Protein AF-A0A3C0HLB2-F1 (afdb_monomer_lite)

Sequence (58 aa):
VIITDFGVNLRGAAFYEDRYLKTERGWKITHTGYSRTFEEMHPATSIEGLHLKMGEFS

Radius of gyration: 17.03 Å; chains: 1; bounding box: 36×28×40 Å

Secondary structure (DSSP, 8-state):
-EEGGGTEEEEEEEEEEEEEEEETTEEEEEEEEEEEEEEEEEEGGGSTT----PPPP-

Foldseek 3Di:
DQDVVQQKDKDFDWDKDWDWDQDPVGIDTPDIDIDTPDMDMDRNVVDPPDDDDDDDDD

Structure (mmCIF, N/CA/C/O backbone):
data_AF-A0A3C0HLB2-F1
#
_entry.id   AF-A0A3C0HLB2-F1
#
loop_
_atom_site.group_PDB
_atom_site.id
_atom_site.type_symbol
_atom_site.label_atom_id
_atom_site.label_alt_id
_atom_site.label_comp_id
_atom_site.label_asym_id
_atom_site.label_entity_id
_atom_site.label_seq_id
_atom_site.pdbx_PDB_ins_code
_atom_site.Cartn_x
_atom_site.Cartn_y
_atom_site.Cartn_z
_atom_site.occupancy
_atom_site.B_iso_or_equiv
_atom_site.auth_seq_id
_atom_site.auth_comp_id
_atom_site.auth_asym_id
_atom_site.auth_atom_id
_atom_site.pdbx_PDB_model_num
ATOM 1 N N . VAL A 1 1 ? 3.400 -3.344 -5.356 1.00 93.00 1 VAL A N 1
ATOM 2 C CA . VAL A 1 1 ? 3.075 -4.769 -5.135 1.00 93.00 1 VAL A CA 1
ATOM 3 C C . VAL A 1 1 ? 3.898 -5.591 -6.104 1.00 93.00 1 VAL A C 1
ATOM 5 O O . VAL A 1 1 ? 3.961 -5.230 -7.273 1.00 93.00 1 VAL A O 1
ATOM 8 N N . ILE A 1 2 ? 4.551 -6.640 -5.615 1.00 92.75 2 ILE A N 1
ATOM 9 C CA . ILE A 1 2 ? 5.290 -7.590 -6.449 1.00 92.75 2 ILE A CA 1
ATOM 10 C C . ILE A 1 2 ? 4.407 -8.824 -6.574 1.00 92.75 2 ILE A C 1
ATOM 12 O O . ILE A 1 2 ? 4.025 -9.395 -5.555 1.00 92.75 2 ILE A O 1
ATOM 16 N N . ILE A 1 3 ? 4.049 -9.193 -7.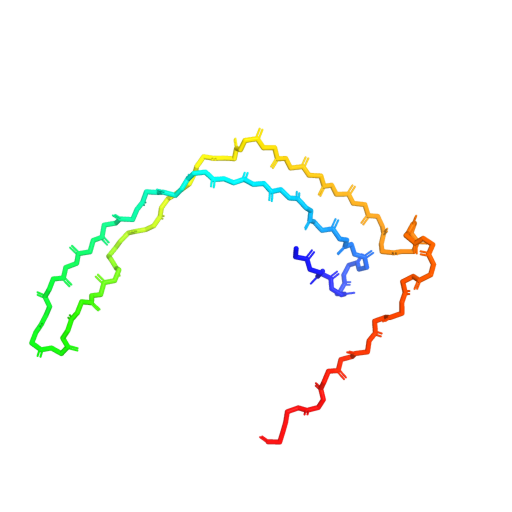798 1.00 93.62 3 ILE A N 1
ATOM 17 C CA . ILE A 1 3 ? 3.159 -10.318 -8.073 1.00 93.62 3 ILE A CA 1
ATOM 18 C C . ILE A 1 3 ? 3.998 -11.398 -8.752 1.00 93.62 3 ILE A C 1
ATOM 20 O O . ILE A 1 3 ? 4.114 -11.441 -9.978 1.00 93.62 3 ILE A O 1
ATOM 24 N N . THR A 1 4 ? 4.654 -12.224 -7.935 1.00 91.00 4 THR A N 1
ATOM 25 C CA . THR A 1 4 ? 5.674 -13.187 -8.381 1.00 91.00 4 THR A CA 1
ATOM 26 C C . THR A 1 4 ? 5.125 -14.232 -9.341 1.00 91.00 4 THR A C 1
ATOM 28 O O . THR A 1 4 ? 5.796 -14.544 -10.318 1.00 91.00 4 THR A O 1
ATOM 31 N N . ASP A 1 5 ? 3.890 -14.689 -9.128 1.00 92.62 5 ASP A N 1
ATOM 32 C CA . ASP A 1 5 ? 3.247 -15.728 -9.947 1.00 92.62 5 ASP A CA 1
ATOM 33 C C . ASP A 1 5 ? 3.063 -15.306 -11.411 1.00 92.62 5 ASP A C 1
ATOM 35 O O . ASP A 1 5 ? 3.017 -16.146 -12.305 1.00 92.62 5 ASP A O 1
ATOM 39 N N . PHE A 1 6 ? 3.006 -13.995 -11.663 1.00 91.50 6 PHE A N 1
ATOM 40 C CA . PHE A 1 6 ? 2.888 -13.423 -13.004 1.00 91.50 6 PHE A CA 1
ATOM 41 C C . PHE A 1 6 ? 4.148 -12.669 -13.444 1.00 91.50 6 PHE A C 1
ATOM 43 O O . PHE A 1 6 ? 4.189 -12.148 -14.554 1.00 91.50 6 PHE A O 1
ATOM 50 N N . GLY A 1 7 ? 5.177 -12.591 -12.593 1.00 92.25 7 GLY A N 1
ATOM 51 C CA . GLY A 1 7 ? 6.407 -11.857 -12.886 1.00 92.25 7 GLY A CA 1
ATOM 52 C C . GLY A 1 7 ? 6.180 -10.365 -13.149 1.00 92.25 7 GLY A C 1
ATOM 53 O O . GLY A 1 7 ? 6.877 -9.790 -13.982 1.00 92.25 7 GLY A O 1
ATOM 54 N N . VAL A 1 8 ? 5.211 -9.733 -12.477 1.00 94.56 8 VAL A N 1
ATOM 55 C CA . VAL A 1 8 ? 4.841 -8.320 -12.685 1.00 94.56 8 VAL A CA 1
ATOM 56 C C . VAL A 1 8 ? 5.061 -7.500 -11.416 1.00 94.56 8 VAL A C 1
ATOM 58 O O . VAL A 1 8 ? 4.784 -7.943 -10.299 1.00 94.56 8 VAL A O 1
ATOM 61 N N . ASN A 1 9 ? 5.512 -6.262 -11.603 1.00 94.44 9 ASN A N 1
ATOM 62 C CA . ASN A 1 9 ? 5.492 -5.213 -10.595 1.00 94.44 9 ASN A CA 1
ATOM 63 C C . ASN A 1 9 ? 4.330 -4.254 -10.865 1.00 94.44 9 ASN A C 1
ATOM 65 O O . ASN A 1 9 ? 4.256 -3.641 -11.929 1.00 94.44 9 ASN A O 1
ATOM 69 N N . LEU A 1 10 ? 3.464 -4.091 -9.865 1.00 95.38 10 LEU A N 1
ATOM 70 C CA . LEU A 1 10 ? 2.403 -3.088 -9.839 1.00 95.38 10 LEU A CA 1
ATOM 71 C C . LEU A 1 10 ? 2.840 -1.919 -8.952 1.00 95.38 10 LEU A C 1
ATOM 73 O O . LEU A 1 10 ? 3.124 -2.110 -7.761 1.00 95.38 10 LEU A O 1
ATOM 77 N N . ARG A 1 11 ? 2.861 -0.704 -9.494 1.00 95.44 11 ARG A N 1
ATOM 78 C CA . ARG A 1 11 ? 3.087 0.539 -8.742 1.00 95.44 11 ARG A CA 1
ATOM 79 C C . ARG A 1 11 ? 1.842 1.409 -8.837 1.00 95.44 11 ARG A C 1
ATOM 81 O O . ARG A 1 11 ? 1.054 1.292 -9.764 1.00 95.44 11 ARG A O 1
ATOM 88 N N . GLY A 1 12 ? 1.635 2.254 -7.843 1.00 96.81 12 GLY A N 1
ATOM 89 C CA . GLY A 1 12 ? 0.468 3.119 -7.810 1.00 96.81 12 GLY A CA 1
ATOM 90 C C . GLY A 1 12 ? 0.344 3.832 -6.482 1.00 96.81 12 GLY A C 1
ATOM 91 O O . GLY A 1 12 ? 1.027 3.497 -5.510 1.00 96.81 12 GLY A O 1
ATOM 92 N N . ALA A 1 13 ? -0.574 4.784 -6.444 1.00 98.12 13 ALA A N 1
ATOM 93 C CA . ALA A 1 13 ? -1.007 5.449 -5.228 1.00 98.12 13 ALA A CA 1
ATOM 94 C C . ALA A 1 13 ? -2.533 5.575 -5.229 1.00 98.12 13 ALA A C 1
ATOM 96 O O . ALA A 1 13 ? -3.192 5.480 -6.269 1.00 98.12 13 ALA A O 1
ATOM 97 N N . ALA A 1 14 ? -3.103 5.719 -4.039 1.00 98.31 14 ALA A N 1
ATOM 98 C CA . ALA A 1 14 ? -4.535 5.865 -3.860 1.00 98.31 14 ALA A CA 1
ATOM 99 C C . ALA A 1 14 ? -4.840 6.655 -2.587 1.00 98.31 14 ALA A C 1
ATOM 101 O O . ALA A 1 14 ? -4.074 6.609 -1.623 1.00 98.31 14 ALA A O 1
ATOM 102 N N . PHE A 1 15 ? -5.981 7.338 -2.590 1.00 98.38 15 PHE A N 1
ATOM 103 C CA . PHE A 1 15 ? -6.598 7.855 -1.375 1.00 98.38 15 PHE A CA 1
ATOM 104 C C . PHE A 1 15 ? -7.596 6.821 -0.865 1.00 98.38 15 PHE A C 1
ATOM 106 O O . PHE A 1 15 ? -8.464 6.384 -1.624 1.00 98.38 15 PHE A O 1
ATOM 113 N N . TYR A 1 16 ? -7.445 6.424 0.395 1.00 97.81 16 TYR A N 1
ATOM 114 C CA . TYR A 1 16 ? -8.305 5.439 1.044 1.00 97.81 16 TYR A CA 1
ATOM 115 C C . TYR A 1 16 ? -9.408 6.124 1.841 1.00 97.81 16 TYR A C 1
ATOM 117 O O . TYR A 1 16 ? -9.184 7.152 2.482 1.00 97.81 16 TYR A O 1
ATOM 125 N N . GLU A 1 17 ? -10.582 5.510 1.825 1.00 98.44 17 GLU A N 1
ATOM 126 C CA . GLU A 1 17 ? -11.696 5.838 2.698 1.00 98.44 17 GLU A CA 1
ATOM 127 C C . GLU A 1 17 ? -12.055 4.589 3.502 1.00 98.44 17 GLU A C 1
ATOM 129 O O . GLU A 1 17 ? -12.624 3.622 2.986 1.00 98.44 17 GLU A O 1
ATOM 134 N N . ASP A 1 18 ? -11.713 4.622 4.787 1.00 98.50 18 ASP A N 1
ATOM 135 C CA . ASP A 1 18 ? -12.002 3.538 5.711 1.00 98.50 18 ASP A CA 1
ATOM 136 C C . ASP A 1 18 ? -13.109 3.944 6.680 1.00 98.50 18 ASP A C 1
ATOM 138 O O . ASP A 1 18 ? -13.116 5.045 7.238 1.00 98.50 18 ASP A O 1
ATOM 142 N N . ARG A 1 19 ? -14.023 3.009 6.944 1.00 98.62 19 ARG A N 1
ATOM 143 C CA . ARG A 1 19 ? -14.992 3.127 8.034 1.00 98.62 19 ARG A CA 1
ATOM 144 C C . ARG A 1 19 ? -14.648 2.142 9.130 1.00 98.62 19 ARG A C 1
ATOM 146 O O . ARG A 1 19 ? -14.369 0.969 8.876 1.00 98.62 19 ARG A O 1
ATOM 153 N N . TYR A 1 20 ? -14.724 2.632 10.359 1.00 98.44 20 TYR A N 1
ATOM 154 C CA . TYR A 1 20 ? -14.360 1.886 11.551 1.00 98.44 20 TYR A CA 1
ATOM 155 C C . TYR A 1 20 ? -15.540 1.795 12.512 1.00 98.44 20 TYR A C 1
ATOM 157 O O . TYR A 1 20 ? -16.310 2.742 12.667 1.00 98.44 20 TYR A O 1
ATOM 165 N N . LEU A 1 21 ? -15.643 0.665 13.208 1.00 98.44 21 LEU A N 1
ATOM 166 C CA . LEU A 1 21 ? -16.553 0.469 14.332 1.00 98.44 21 LEU A CA 1
ATOM 167 C C . LEU A 1 21 ? -15.737 0.168 15.589 1.00 98.44 21 LEU A C 1
ATOM 169 O O . LEU A 1 21 ? -14.827 -0.667 15.568 1.00 98.44 21 LEU A O 1
ATOM 173 N N . LYS A 1 22 ? -16.066 0.837 16.695 1.00 98.31 22 LYS A N 1
ATOM 174 C CA . LYS A 1 22 ? -15.485 0.530 18.003 1.00 98.31 22 LYS A CA 1
ATOM 175 C C . LYS A 1 22 ? -16.227 -0.657 18.611 1.00 98.31 22 LYS A C 1
ATOM 177 O O . LYS A 1 22 ? -17.437 -0.597 18.794 1.00 98.31 22 LYS A O 1
ATOM 182 N N . THR A 1 23 ? -15.496 -1.719 18.929 1.00 97.94 23 THR A N 1
ATOM 183 C CA . THR A 1 23 ? -16.009 -2.909 19.625 1.00 97.94 23 THR A CA 1
ATOM 184 C C . THR A 1 23 ? -15.406 -2.996 21.025 1.00 97.94 23 THR A C 1
ATOM 186 O O . THR A 1 23 ? -14.430 -2.305 21.329 1.00 97.94 23 THR A O 1
ATOM 189 N N . GLU A 1 24 ? -15.918 -3.895 21.863 1.00 98.31 24 GLU A N 1
ATOM 190 C CA . GLU A 1 24 ? -15.326 -4.208 23.176 1.00 98.31 24 GLU A CA 1
ATOM 191 C C . GLU A 1 24 ? -13.865 -4.677 23.072 1.00 98.31 24 GLU A C 1
ATOM 193 O O . GLU A 1 24 ? -13.071 -4.484 23.987 1.00 98.31 24 GLU A O 1
ATOM 198 N N . ARG A 1 25 ? -13.483 -5.247 21.921 1.00 97.44 25 ARG A N 1
ATOM 199 C CA . ARG A 1 25 ? -12.128 -5.741 21.630 1.00 97.44 25 ARG A CA 1
ATOM 200 C C . ARG A 1 25 ? -11.277 -4.732 20.850 1.00 97.44 25 ARG 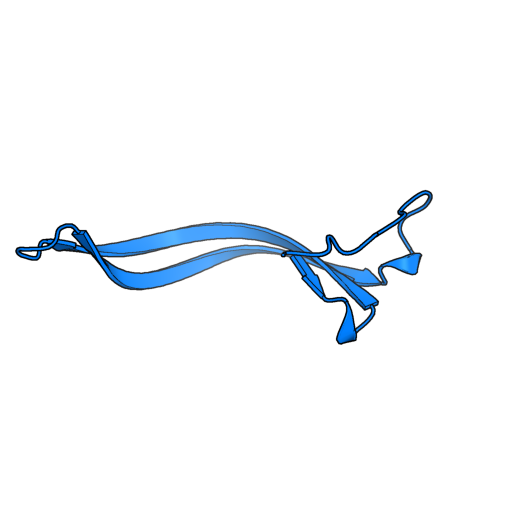A C 1
ATOM 202 O O . ARG A 1 25 ? -10.239 -5.104 20.305 1.00 97.44 25 ARG A O 1
ATOM 209 N N . GLY A 1 26 ? -11.725 -3.479 20.754 1.00 98.31 26 GLY A N 1
ATOM 210 C CA . GLY A 1 26 ? -11.044 -2.396 20.042 1.00 98.31 26 GLY A CA 1
ATOM 211 C C . GLY A 1 26 ? -11.681 -2.031 18.700 1.00 98.31 26 GLY A C 1
ATOM 212 O O . GLY A 1 26 ? -12.773 -2.487 18.352 1.00 98.31 26 GLY A O 1
ATOM 213 N N . TRP A 1 27 ? -11.003 -1.167 17.947 1.00 98.44 27 TRP A N 1
ATOM 214 C CA . TRP A 1 27 ? -11.458 -0.713 16.633 1.00 98.44 27 TRP A CA 1
ATOM 215 C C . TRP A 1 27 ? -11.314 -1.807 15.574 1.00 98.44 27 TRP A C 1
ATOM 217 O O . TRP A 1 27 ? -10.320 -2.534 15.542 1.00 98.44 27 TRP A O 1
ATOM 227 N N . LYS A 1 28 ? -12.313 -1.911 14.697 1.00 98.19 28 LYS A N 1
ATOM 228 C CA . LYS A 1 28 ? -12.320 -2.810 13.540 1.00 98.19 28 LYS A CA 1
ATOM 229 C C . LYS A 1 28 ? -12.711 -2.032 12.290 1.00 98.19 28 LYS A C 1
ATOM 231 O O . LYS A 1 28 ? -13.608 -1.195 12.357 1.00 98.19 28 LYS A O 1
ATOM 236 N N . ILE A 1 29 ? -12.056 -2.325 11.169 1.00 98.06 29 ILE A N 1
ATOM 237 C CA . ILE A 1 29 ? -12.457 -1.823 9.849 1.00 98.06 29 ILE A CA 1
ATOM 238 C C . ILE A 1 29 ? -13.731 -2.568 9.445 1.00 98.06 29 ILE A C 1
ATOM 240 O O . ILE A 1 29 ? -13.755 -3.797 9.459 1.00 98.06 29 ILE A O 1
ATOM 244 N N . THR A 1 30 ? -14.792 -1.837 9.116 1.00 98.19 30 THR A N 1
ATOM 245 C CA . THR A 1 30 ? -16.057 -2.402 8.612 1.00 98.19 30 THR A CA 1
ATOM 246 C C . THR A 1 30 ? -16.211 -2.217 7.112 1.00 98.19 30 THR A C 1
ATOM 248 O O . THR A 1 30 ? -16.948 -2.955 6.464 1.00 98.19 30 THR A O 1
ATOM 251 N N . HIS A 1 31 ? -15.510 -1.236 6.552 1.00 98.38 31 HIS A N 1
ATOM 252 C CA . HIS A 1 31 ? -15.436 -0.996 5.124 1.00 98.38 31 HIS A CA 1
ATOM 253 C C . HIS A 1 31 ? -14.105 -0.332 4.794 1.00 98.38 31 HIS A C 1
ATOM 255 O O . HIS A 1 31 ? -13.651 0.529 5.543 1.00 98.38 31 HIS A O 1
ATOM 261 N N . THR A 1 32 ? -13.533 -0.710 3.659 1.00 98.31 32 THR A N 1
ATOM 262 C CA . THR A 1 32 ? -12.408 -0.019 3.038 1.00 98.31 32 THR A CA 1
ATOM 263 C C . THR A 1 32 ? -12.727 0.155 1.559 1.00 98.31 32 THR A C 1
ATOM 265 O O . THR A 1 32 ? -13.214 -0.773 0.905 1.00 98.31 32 THR A O 1
ATOM 268 N N . GLY A 1 33 ? -12.508 1.362 1.058 1.00 98.25 33 GLY A N 1
ATOM 269 C CA 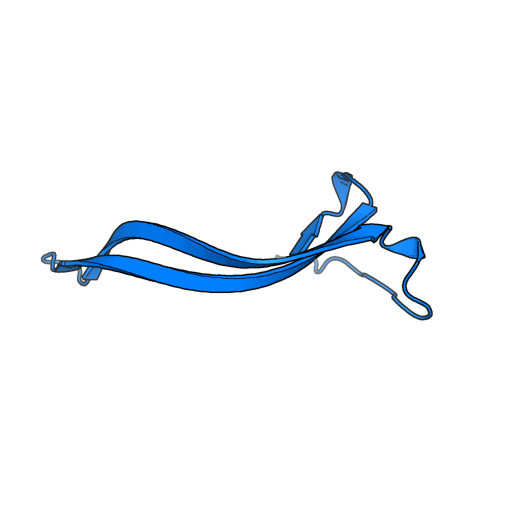. GLY A 1 33 ? -12.581 1.720 -0.349 1.00 98.25 33 GLY A CA 1
ATOM 270 C C . GLY A 1 33 ? -11.405 2.621 -0.701 1.00 98.25 33 GLY A C 1
ATOM 271 O O . GLY A 1 33 ? -10.738 3.163 0.181 1.00 98.25 33 GLY A O 1
ATOM 272 N N . TYR A 1 34 ? -11.116 2.775 -1.990 1.00 97.94 34 TYR A N 1
ATOM 273 C CA . TYR A 1 34 ? -10.062 3.681 -2.429 1.00 97.94 34 TYR A CA 1
ATOM 274 C C . TYR A 1 34 ? -10.308 4.209 -3.836 1.00 97.94 34 TYR A C 1
ATOM 276 O O . TYR A 1 34 ? -10.914 3.542 -4.674 1.00 97.94 34 TYR A O 1
ATOM 284 N N . SER A 1 35 ? -9.748 5.386 -4.097 1.00 98.25 35 SER A N 1
ATOM 285 C CA . SER A 1 35 ? -9.641 5.968 -5.432 1.00 98.25 35 SER A CA 1
ATOM 286 C C . SER A 1 35 ? -8.175 6.004 -5.839 1.00 98.25 35 SER A C 1
ATOM 288 O O . SER A 1 35 ? -7.351 6.635 -5.170 1.00 98.25 35 SER A O 1
ATOM 290 N N . ARG A 1 36 ? -7.839 5.313 -6.932 1.00 97.62 36 ARG A N 1
ATOM 291 C CA . ARG A 1 36 ? -6.495 5.335 -7.526 1.00 97.62 36 ARG A CA 1
ATOM 292 C C . ARG A 1 36 ? -6.190 6.718 -8.083 1.00 97.62 36 ARG A C 1
ATOM 294 O O . ARG A 1 36 ? -6.991 7.271 -8.828 1.00 97.62 36 ARG A O 1
ATOM 301 N N . THR A 1 37 ? -5.014 7.246 -7.763 1.00 98.12 37 THR A N 1
ATOM 302 C CA . THR A 1 37 ? -4.483 8.438 -8.439 1.00 98.12 37 THR A CA 1
ATOM 303 C C . THR A 1 37 ? -3.720 8.053 -9.700 1.00 98.12 37 THR A C 1
ATOM 305 O O . THR A 1 37 ? -3.810 8.749 -10.705 1.00 98.12 37 THR A O 1
ATOM 308 N N . PHE A 1 38 ? -3.013 6.921 -9.664 1.00 98.06 38 PHE A N 1
ATOM 309 C CA . PHE A 1 38 ? -2.403 6.284 -10.826 1.00 98.06 38 PHE A CA 1
ATOM 310 C C . PHE A 1 38 ? -2.150 4.795 -10.566 1.00 98.06 38 PHE A C 1
ATOM 312 O O . PHE A 1 38 ? -2.104 4.345 -9.413 1.00 98.06 38 PHE A O 1
ATOM 319 N N . GLU A 1 39 ? -1.955 4.052 -11.652 1.00 97.56 39 GLU A N 1
ATOM 320 C CA . GLU A 1 39 ? -1.544 2.652 -11.651 1.00 97.56 39 GLU A CA 1
ATOM 321 C C . GLU A 1 39 ? -0.565 2.395 -12.801 1.00 97.56 39 GLU A C 1
ATOM 323 O O . GLU A 1 39 ? -0.781 2.843 -13.924 1.00 97.56 39 GLU A O 1
ATOM 328 N N . GLU A 1 40 ? 0.504 1.664 -12.509 1.00 96.88 40 GLU A N 1
ATOM 329 C CA . GLU A 1 40 ? 1.541 1.252 -13.451 1.00 96.88 40 GLU A CA 1
ATOM 330 C C . GLU A 1 40 ? 1.780 -0.250 -13.304 1.00 96.88 40 GLU A C 1
ATOM 332 O O . GLU A 1 40 ? 1.906 -0.765 -12.189 1.00 96.88 40 GLU A O 1
ATOM 337 N N . MET A 1 41 ? 1.897 -0.948 -14.431 1.00 95.88 41 MET A N 1
ATOM 338 C CA . MET A 1 41 ? 2.252 -2.364 -14.481 1.00 95.88 41 MET A CA 1
ATOM 339 C C . MET A 1 41 ? 3.436 -2.565 -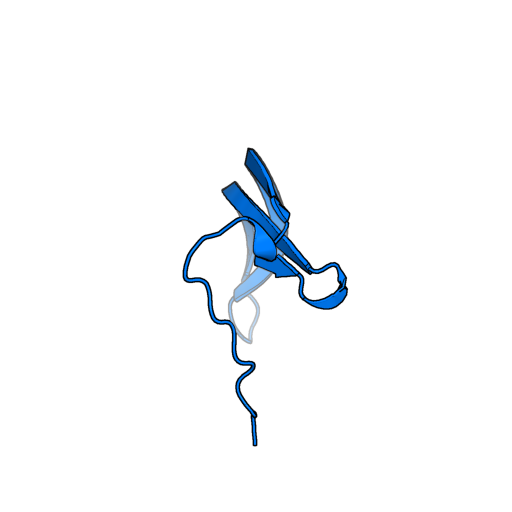15.411 1.00 95.88 41 MET A C 1
ATOM 341 O O . MET A 1 41 ? 3.387 -2.180 -16.578 1.00 95.88 41 MET A O 1
ATOM 345 N N . HIS A 1 42 ? 4.477 -3.219 -14.903 1.00 94.69 42 HIS A N 1
ATOM 346 C CA . HIS A 1 42 ? 5.666 -3.547 -15.684 1.00 94.69 42 HIS A CA 1
ATOM 347 C C . HIS A 1 42 ? 6.130 -4.979 -15.401 1.00 94.69 42 HIS A C 1
ATOM 349 O O . HIS A 1 42 ? 6.039 -5.425 -14.251 1.00 94.69 42 HIS A O 1
ATOM 355 N N . PRO A 1 43 ? 6.665 -5.701 -16.403 1.00 95.12 43 PRO A N 1
ATOM 356 C CA . PRO A 1 43 ? 7.372 -6.953 -16.160 1.00 95.12 43 PRO A CA 1
ATOM 357 C C . PRO A 1 43 ? 8.479 -6.745 -15.127 1.00 95.12 43 PRO A C 1
ATOM 359 O O . PRO A 1 43 ? 9.212 -5.760 -15.178 1.00 95.12 43 PRO A O 1
ATOM 362 N N . ALA A 1 44 ? 8.648 -7.673 -14.192 1.00 90.81 44 ALA A N 1
ATOM 363 C CA . ALA A 1 44 ? 9.678 -7.545 -13.169 1.00 90.81 44 ALA A CA 1
ATOM 364 C C . ALA A 1 44 ? 11.096 -7.542 -13.752 1.00 90.81 44 ALA A C 1
ATOM 366 O O . ALA A 1 44 ? 11.976 -6.863 -13.231 1.00 90.81 44 ALA A O 1
ATOM 367 N N . THR A 1 45 ? 11.282 -8.223 -14.882 1.00 91.38 45 THR A N 1
ATOM 368 C CA . THR A 1 45 ? 12.529 -8.265 -15.652 1.00 91.38 45 THR A CA 1
ATOM 369 C C . THR A 1 45 ? 12.901 -6.935 -16.304 1.00 91.38 45 THR A C 1
ATOM 371 O O . THR A 1 45 ? 14.044 -6.783 -16.721 1.00 91.38 45 THR A O 1
ATOM 374 N N . SER A 1 46 ? 11.983 -5.967 -16.403 1.00 92.88 46 SER A N 1
ATOM 375 C CA . SER A 1 46 ? 12.280 -4.671 -17.024 1.00 92.88 46 SER A CA 1
ATOM 376 C C . SER A 1 46 ? 12.990 -3.692 -16.085 1.00 92.88 46 SER A C 1
ATOM 378 O O . SER A 1 46 ? 13.315 -2.586 -16.505 1.00 92.88 46 SER A O 1
ATOM 380 N N . ILE A 1 47 ? 13.180 -4.049 -14.811 1.00 90.44 47 ILE A N 1
ATOM 381 C CA . ILE A 1 47 ? 13.849 -3.202 -13.821 1.00 90.44 47 ILE A CA 1
ATOM 382 C C . ILE A 1 47 ? 15.301 -3.661 -13.698 1.00 90.44 47 ILE A C 1
ATOM 384 O O . ILE A 1 47 ? 15.588 -4.706 -13.113 1.00 90.44 47 ILE A O 1
ATOM 388 N N . GLU A 1 48 ? 16.217 -2.873 -14.256 1.00 94.25 48 GLU A N 1
ATOM 389 C CA . GLU A 1 48 ? 17.649 -3.161 -14.209 1.00 94.25 48 GLU A CA 1
ATOM 390 C C . GLU A 1 48 ? 18.155 -3.244 -12.760 1.00 94.25 48 GLU A C 1
ATOM 392 O O . GLU A 1 48 ? 17.824 -2.412 -11.913 1.00 94.25 48 GLU A O 1
ATOM 397 N N . GLY A 1 49 ? 18.944 -4.282 -12.466 1.00 91.62 49 GLY A N 1
ATOM 398 C CA . GLY A 1 49 ? 19.527 -4.510 -11.141 1.00 91.62 49 GLY A CA 1
ATOM 399 C C . GLY A 1 49 ? 18.557 -5.038 -10.076 1.00 91.62 49 GLY A C 1
ATOM 400 O O . GLY A 1 49 ? 18.950 -5.182 -8.917 1.00 91.62 49 GLY A O 1
ATOM 401 N N . LEU A 1 50 ? 17.302 -5.348 -10.424 1.00 91.19 50 LEU A N 1
ATOM 402 C CA . LEU A 1 50 ? 16.350 -5.915 -9.472 1.00 91.19 50 LEU A CA 1
ATOM 403 C C . LEU A 1 50 ? 16.655 -7.395 -9.185 1.00 91.19 50 LEU A C 1
ATOM 405 O O . LEU A 1 50 ? 16.425 -8.267 -10.021 1.00 91.19 50 LEU A O 1
ATOM 409 N N . HIS A 1 51 ? 17.085 -7.689 -7.956 1.00 88.75 51 HIS A N 1
ATOM 410 C CA . HIS A 1 51 ? 17.240 -9.051 -7.439 1.00 88.75 51 HIS A CA 1
ATOM 411 C C . HIS A 1 51 ? 16.252 -9.301 -6.297 1.00 88.75 51 HIS A C 1
ATOM 413 O O . HIS A 1 51 ? 16.417 -8.785 -5.192 1.00 88.75 51 HIS A O 1
ATOM 419 N N . LEU A 1 52 ? 15.216 -10.099 -6.559 1.00 86.75 52 LEU A N 1
ATOM 420 C CA . LEU A 1 52 ? 14.206 -10.460 -5.566 1.00 86.75 52 LEU A CA 1
ATOM 421 C C . LEU A 1 52 ? 14.519 -11.828 -4.961 1.00 86.75 52 LEU A C 1
ATOM 423 O O . LEU A 1 52 ? 14.625 -12.820 -5.678 1.00 86.75 52 LEU A O 1
ATOM 427 N N . LYS A 1 53 ? 14.629 -11.883 -3.633 1.00 87.56 53 LYS A N 1
ATOM 428 C CA . LYS A 1 53 ? 14.730 -13.125 -2.863 1.00 87.56 53 LYS A CA 1
ATOM 429 C C . LYS A 1 53 ? 13.559 -13.181 -1.891 1.00 87.56 53 LYS A C 1
ATOM 431 O O . LYS A 1 53 ? 13.365 -12.248 -1.115 1.00 87.56 53 LYS A O 1
ATOM 436 N N . MET A 1 54 ? 12.789 -14.264 -1.933 1.00 82.62 54 MET A N 1
ATOM 437 C CA . MET A 1 54 ? 11.746 -14.493 -0.936 1.00 82.62 54 MET A CA 1
ATOM 438 C C . MET A 1 54 ? 12.400 -14.795 0.413 1.00 82.62 54 MET A C 1
ATOM 440 O O . MET A 1 54 ? 13.368 -15.554 0.481 1.00 82.62 54 MET A O 1
ATOM 444 N N . GLY A 1 55 ? 11.896 -14.168 1.475 1.00 82.69 55 GLY A N 1
ATOM 445 C CA . GLY A 1 55 ? 12.278 -14.532 2.834 1.00 82.69 55 GLY A CA 1
ATOM 446 C C . GLY A 1 55 ? 11.686 -15.891 3.194 1.00 82.69 55 GLY A C 1
ATOM 447 O O . GLY A 1 55 ? 10.525 -16.155 2.881 1.00 82.69 55 GLY A O 1
ATOM 448 N N . GLU A 1 56 ? 12.472 -16.744 3.846 1.00 80.81 56 G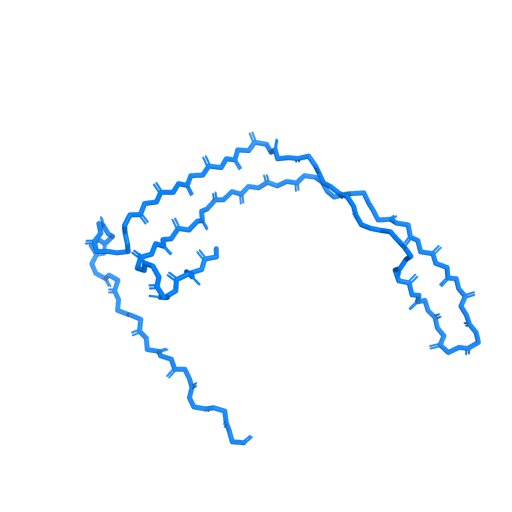LU A N 1
ATOM 449 C CA . GLU A 1 56 ? 11.933 -17.913 4.537 1.00 80.81 56 GLU A CA 1
ATOM 450 C C . GLU A 1 56 ? 11.378 -17.434 5.880 1.00 80.81 56 GLU A C 1
ATOM 452 O O . GLU A 1 56 ? 12.107 -16.860 6.690 1.00 80.81 56 GLU A O 1
ATOM 457 N N . PHE A 1 57 ? 10.075 -17.609 6.091 1.00 68.00 57 PHE A N 1
ATOM 458 C CA . PHE A 1 57 ? 9.464 -17.398 7.398 1.00 68.00 57 PHE A CA 1
ATOM 459 C C . PHE A 1 57 ? 9.435 -18.747 8.120 1.00 68.00 57 PHE A C 1
ATOM 461 O O . PHE A 1 57 ? 8.895 -19.714 7.583 1.00 68.00 57 PHE A O 1
ATOM 468 N N . SER A 1 58 ? 10.064 -18.800 9.295 1.00 56.56 58 SER A N 1
ATOM 469 C CA . SER A 1 58 ? 1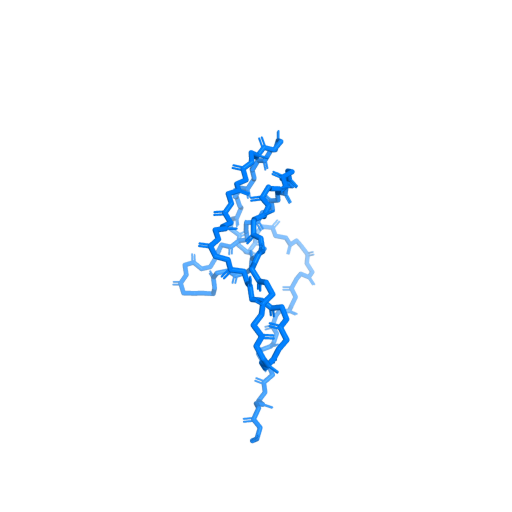0.028 -19.929 10.234 1.00 56.56 58 SER A CA 1
ATOM 470 C C . SER A 1 58 ? 8.707 -20.011 10.984 1.00 56.56 58 SER A C 1
ATOM 472 O O . SER A 1 58 ? 8.235 -18.920 11.385 1.00 56.56 58 SER A O 1
#

pLDDT: mean 93.67, std 7.42, range [56.56, 98.62]